Protein AF-A0A518D0E3-F1 (afdb_monomer_lite)

Foldseek 3Di:
DDLVVLLVLLVLCVVVVQFDPVLVVVLVVCVVVVNHDSNVSSVSSVVRGNDPCSPVSVVVVVVVVVVCVVPPDPPVPPVVVVVVVVVVVVVVVVVVVVVVVVVVVVVVVVVVVVVVCVVVVHDPPVVVVVVCVVVVNDPDPPDDD

Radius of gyration: 32.38 Å; chains: 1; bounding box: 76×42×63 Å

pLDDT: mean 78.09, std 16.69, range [37.0, 96.06]

Sequence (145 aa):
MSIGWRRVKAGLLVEQGLVDKAVAKRLQDDVIAGRFDADAAADELLAAVRSDDPERAVQRRCADLERDLIMAPRMRGASGAARKAREAGRRGVAYLVVQGVVVMIFVVLFASSLLAARYAGYDLHQPVDTVLGWLGLEPGAAATE

Secondary structure (DSSP, 8-state):
--HHHHHHHHHHHHHTT-B-HHHHHHHHHHHHTT---HHHHHHHHHHTB--S-HHHHHHHHHHHHHHHHHHS---TTHHHHHHHHHHHHHHHHHHHHHHHHHHHHHHHHHHHHHHHHHHTT--THHHHHHHHHHTT--S-S-S--

Structure (mmCIF, N/CA/C/O backbone):
data_AF-A0A518D0E3-F1
#
_entry.id   AF-A0A518D0E3-F1
#
loop_
_atom_site.group_PDB
_atom_site.id
_atom_site.type_symbol
_atom_site.label_atom_id
_atom_site.label_alt_id
_atom_site.label_comp_id
_atom_site.label_asym_id
_atom_site.label_entity_id
_atom_site.label_seq_id
_atom_site.pdbx_PDB_ins_code
_atom_site.Cartn_x
_atom_site.Cartn_y
_atom_site.Cartn_z
_atom_site.occupancy
_atom_site.B_iso_or_equiv
_atom_site.auth_seq_id
_atom_site.auth_comp_id
_atom_site.auth_asym_id
_atom_site.auth_atom_id
_atom_site.pdbx_PDB_model_num
ATOM 1 N N . MET A 1 1 ? 17.663 -13.589 -3.414 1.00 61.09 1 MET A N 1
ATOM 2 C CA . MET A 1 1 ? 16.856 -12.384 -3.110 1.00 61.09 1 MET A CA 1
ATOM 3 C C . MET A 1 1 ? 15.627 -12.823 -2.321 1.00 61.09 1 MET A C 1
ATOM 5 O O . MET A 1 1 ? 15.023 -13.806 -2.726 1.00 61.09 1 MET A O 1
ATOM 9 N N . SER A 1 2 ? 15.288 -12.205 -1.183 1.00 84.62 2 SER A N 1
ATOM 10 C CA . SER A 1 2 ? 14.112 -12.639 -0.406 1.00 84.62 2 SER A CA 1
ATOM 11 C C . SER A 1 2 ? 12.810 -12.313 -1.151 1.00 84.62 2 SER A C 1
ATOM 13 O O . SER A 1 2 ? 12.737 -11.310 -1.865 1.00 84.62 2 SER A O 1
ATOM 15 N N . ILE A 1 3 ? 11.774 -13.144 -0.978 1.00 85.62 3 ILE A N 1
ATOM 16 C CA . ILE A 1 3 ? 10.451 -12.945 -1.605 1.00 85.62 3 ILE A CA 1
ATOM 17 C C . ILE A 1 3 ? 9.895 -11.556 -1.259 1.00 85.62 3 ILE A C 1
ATOM 19 O O . ILE A 1 3 ? 9.399 -10.843 -2.128 1.00 85.62 3 ILE A O 1
ATOM 23 N N . GLY A 1 4 ? 10.053 -11.135 0.001 1.00 89.00 4 GLY A N 1
ATOM 24 C CA . GLY A 1 4 ? 9.617 -9.818 0.462 1.00 89.00 4 GLY A CA 1
ATOM 25 C C . GLY A 1 4 ? 10.314 -8.670 -0.268 1.00 89.00 4 GLY A C 1
ATOM 26 O O . GLY A 1 4 ? 9.643 -7.757 -0.744 1.00 89.00 4 GLY A O 1
ATOM 27 N N . TRP A 1 5 ? 11.642 -8.732 -0.423 1.00 91.25 5 TRP A N 1
ATOM 28 C CA . TRP A 1 5 ? 12.384 -7.678 -1.119 1.00 91.25 5 TRP A CA 1
ATOM 29 C C . TRP A 1 5 ? 11.990 -7.570 -2.593 1.00 91.25 5 TRP A C 1
ATOM 31 O O . TRP A 1 5 ? 11.836 -6.465 -3.105 1.00 91.25 5 TRP A O 1
ATOM 41 N N . ARG A 1 6 ? 11.753 -8.704 -3.262 1.00 93.31 6 ARG A N 1
ATOM 42 C CA . ARG A 1 6 ? 11.287 -8.736 -4.656 1.00 93.31 6 ARG A CA 1
ATOM 43 C C . ARG A 1 6 ? 9.986 -7.956 -4.843 1.00 93.31 6 ARG A C 1
ATOM 45 O O . ARG A 1 6 ? 9.919 -7.087 -5.709 1.00 93.31 6 ARG A O 1
ATOM 52 N N . ARG A 1 7 ? 8.991 -8.208 -3.989 1.00 92.69 7 ARG A N 1
ATOM 53 C CA . ARG A 1 7 ? 7.691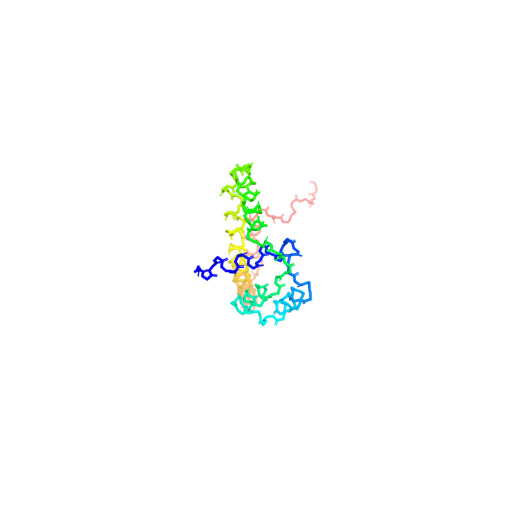 -7.520 -4.039 1.00 92.69 7 ARG A CA 1
ATOM 54 C C . ARG A 1 7 ? 7.815 -6.022 -3.744 1.00 92.69 7 ARG A C 1
ATOM 56 O O . ARG A 1 7 ? 7.211 -5.209 -4.436 1.00 92.69 7 ARG A O 1
ATOM 63 N N . VAL A 1 8 ? 8.628 -5.649 -2.753 1.00 93.31 8 VAL A N 1
ATOM 64 C CA . VAL A 1 8 ? 8.872 -4.236 -2.409 1.00 93.31 8 VAL A CA 1
ATOM 65 C C . VAL A 1 8 ? 9.564 -3.503 -3.557 1.00 93.31 8 VAL A C 1
ATOM 67 O O . VAL A 1 8 ? 9.115 -2.429 -3.948 1.00 93.31 8 VAL A O 1
ATOM 70 N N . LYS A 1 9 ? 10.608 -4.102 -4.143 1.00 94.25 9 LYS A N 1
ATOM 71 C CA . LYS A 1 9 ? 11.315 -3.550 -5.306 1.00 94.25 9 LYS A CA 1
ATOM 72 C C . LYS A 1 9 ? 10.353 -3.307 -6.471 1.00 94.25 9 LYS A C 1
ATOM 74 O O . LYS A 1 9 ? 10.362 -2.219 -7.035 1.00 94.25 9 LYS A O 1
ATOM 79 N N . ALA A 1 10 ? 9.502 -4.283 -6.794 1.00 93.56 10 ALA A N 1
ATOM 80 C CA . ALA A 1 10 ? 8.494 -4.147 -7.845 1.00 93.56 10 ALA A CA 1
ATOM 81 C C . ALA A 1 10 ? 7.551 -2.956 -7.588 1.00 93.56 10 ALA A C 1
ATOM 83 O O . ALA A 1 10 ? 7.345 -2.130 -8.474 1.00 93.56 10 ALA A O 1
ATOM 84 N N . GLY A 1 11 ? 7.046 -2.812 -6.358 1.00 92.75 11 GLY A N 1
ATOM 85 C CA . GLY A 1 11 ? 6.190 -1.685 -5.975 1.00 92.75 11 GLY A CA 1
ATOM 86 C C . GLY A 1 11 ? 6.888 -0.324 -6.075 1.00 92.75 11 GLY A C 1
ATOM 87 O O . GLY A 1 11 ? 6.324 0.610 -6.638 1.00 92.75 11 GLY A O 1
ATOM 88 N N . LEU A 1 12 ? 8.134 -0.221 -5.599 1.00 94.12 12 LEU A N 1
ATOM 89 C CA . LEU A 1 12 ? 8.933 1.010 -5.684 1.00 94.12 12 LEU A CA 1
ATOM 90 C C . LEU A 1 12 ? 9.192 1.439 -7.133 1.00 94.12 12 LEU A C 1
ATOM 92 O O . LEU A 1 12 ? 9.211 2.632 -7.429 1.00 94.12 12 LEU A O 1
ATOM 96 N N . LEU A 1 13 ? 9.394 0.484 -8.042 1.00 93.56 13 LEU A N 1
ATOM 97 C CA . LEU A 1 13 ? 9.594 0.771 -9.464 1.00 93.56 13 LEU A CA 1
ATOM 98 C C . LEU A 1 13 ? 8.307 1.272 -10.132 1.00 93.56 13 LEU A C 1
ATOM 100 O O . LEU A 1 13 ? 8.367 2.165 -10.977 1.00 93.56 13 LEU A O 1
ATOM 104 N N . VAL A 1 14 ? 7.145 0.750 -9.725 1.00 94.19 14 VAL A N 1
ATOM 105 C CA . VAL A 1 14 ? 5.839 1.267 -10.166 1.00 94.19 14 VAL A CA 1
ATOM 106 C C . VAL A 1 14 ? 5.603 2.682 -9.645 1.00 94.19 14 VAL A C 1
ATOM 108 O O . VAL A 1 14 ? 5.211 3.546 -10.425 1.00 94.19 14 VAL A O 1
ATOM 111 N N . GLU A 1 15 ? 5.876 2.941 -8.361 1.00 92.69 15 GLU A N 1
ATOM 112 C CA . GLU A 1 15 ? 5.746 4.272 -7.744 1.00 92.69 15 GLU A CA 1
ATOM 113 C C . GLU A 1 15 ? 6.584 5.320 -8.488 1.00 92.69 15 GLU A C 1
ATOM 115 O O . GLU A 1 15 ? 6.122 6.429 -8.748 1.00 92.69 15 GLU A O 1
ATOM 120 N N . GLN A 1 16 ? 7.798 4.946 -8.894 1.00 92.50 16 GLN A N 1
ATOM 121 C CA . GLN A 1 16 ? 8.711 5.811 -9.643 1.00 92.50 16 GLN A CA 1
ATOM 122 C C . GLN A 1 16 ? 8.365 5.929 -11.138 1.00 92.50 16 GLN A C 1
ATOM 124 O O . GLN A 1 16 ? 9.066 6.619 -11.874 1.00 92.50 16 GLN A O 1
ATOM 129 N N . GLY A 1 17 ? 7.308 5.261 -11.612 1.00 91.94 17 GLY A N 1
ATOM 130 C CA . GLY A 1 17 ? 6.898 5.290 -13.017 1.00 91.94 17 GLY A CA 1
ATOM 131 C C . GLY A 1 17 ? 7.885 4.610 -13.972 1.00 91.94 17 GLY A C 1
ATOM 132 O O . GLY A 1 17 ? 7.882 4.915 -15.163 1.00 91.94 17 GLY A O 1
ATOM 133 N N . LEU A 1 18 ? 8.726 3.704 -13.460 1.00 93.69 18 LEU A N 1
ATOM 134 C CA . LEU A 1 18 ? 9.773 3.001 -14.216 1.00 93.69 18 LEU A CA 1
ATOM 135 C C . LEU A 1 18 ? 9.301 1.671 -14.817 1.00 93.69 18 LEU A C 1
ATOM 137 O O . LEU A 1 18 ? 10.074 0.976 -15.476 1.00 93.69 18 LEU A O 1
ATOM 141 N N . VAL A 1 19 ? 8.039 1.316 -14.588 1.00 93.31 19 VAL A N 1
ATOM 142 C CA . VAL A 1 19 ? 7.378 0.133 -15.145 1.00 93.31 19 VAL A CA 1
ATOM 143 C C . VAL A 1 19 ? 6.354 0.569 -16.186 1.00 93.31 19 VAL A C 1
ATOM 145 O O . VAL A 1 19 ? 5.796 1.667 -16.106 1.00 93.31 19 VAL A O 1
ATOM 148 N N . ASP A 1 20 ? 6.090 -0.289 -17.170 1.00 93.25 20 ASP A N 1
ATOM 149 C CA . ASP A 1 20 ? 5.015 -0.068 -18.132 1.00 93.25 20 ASP A CA 1
ATOM 150 C C . ASP A 1 20 ? 3.672 0.238 -17.437 1.00 93.25 20 ASP A C 1
ATOM 152 O O . ASP A 1 20 ? 3.137 -0.554 -16.653 1.00 93.25 20 ASP A O 1
ATOM 156 N N . LYS A 1 21 ? 3.098 1.400 -17.770 1.00 91.62 21 LYS A N 1
ATOM 157 C CA . LYS A 1 21 ? 1.823 1.875 -17.225 1.00 91.62 21 LYS A CA 1
ATOM 158 C C . LYS A 1 21 ? 0.662 0.939 -17.557 1.00 91.62 21 LYS A C 1
ATOM 160 O O . LYS A 1 21 ? -0.270 0.852 -16.762 1.00 91.62 21 LYS A O 1
ATOM 165 N N . ALA A 1 22 ? 0.700 0.247 -18.697 1.00 94.06 22 ALA A N 1
ATOM 166 C CA . ALA A 1 22 ? -0.350 -0.696 -19.076 1.00 94.06 22 ALA A CA 1
ATOM 167 C C . ALA A 1 22 ? -0.370 -1.919 -18.146 1.00 94.06 22 ALA A C 1
ATOM 169 O O . ALA A 1 22 ? -1.435 -2.322 -17.679 1.00 94.06 22 ALA A O 1
ATOM 170 N N . VAL A 1 23 ? 0.812 -2.452 -17.818 1.00 93.94 23 VAL A N 1
ATOM 171 C CA . VAL A 1 23 ? 0.980 -3.577 -16.884 1.00 93.94 23 VAL A CA 1
ATOM 172 C C . VAL A 1 23 ? 0.544 -3.167 -15.480 1.00 93.94 23 VAL A C 1
ATOM 174 O O . VAL A 1 23 ? -0.271 -3.851 -14.862 1.00 93.94 23 VAL A O 1
ATOM 177 N N . ALA A 1 24 ? 1.008 -2.008 -15.003 1.00 93.88 24 ALA A N 1
ATOM 178 C CA . ALA A 1 24 ? 0.624 -1.490 -13.693 1.00 93.88 24 ALA A CA 1
ATOM 179 C C . ALA A 1 24 ? -0.895 -1.275 -13.574 1.00 93.88 24 ALA A C 1
ATOM 181 O O . ALA A 1 24 ? -1.484 -1.633 -12.557 1.00 93.88 24 ALA A O 1
ATOM 182 N N . LYS A 1 25 ? -1.543 -0.737 -14.616 1.00 94.50 25 LYS A N 1
ATOM 183 C CA . LYS A 1 25 ? -2.994 -0.513 -14.629 1.00 94.50 25 LYS A CA 1
ATOM 184 C C . LYS A 1 25 ? -3.781 -1.823 -14.600 1.00 94.50 25 LYS A C 1
ATOM 186 O O . LYS A 1 25 ? -4.677 -1.963 -13.778 1.00 94.50 25 LYS A O 1
ATOM 191 N N . ARG A 1 26 ? -3.412 -2.805 -15.427 1.00 96.06 26 ARG A N 1
ATOM 192 C CA . ARG A 1 26 ? -4.078 -4.117 -15.428 1.00 96.06 26 ARG A CA 1
ATOM 193 C C . ARG A 1 26 ? -3.972 -4.804 -14.063 1.00 96.06 26 ARG A C 1
ATOM 195 O O . ARG A 1 26 ? -4.961 -5.321 -13.561 1.00 96.06 26 ARG A O 1
ATOM 202 N N . LEU A 1 27 ? -2.798 -4.757 -13.431 1.00 95.25 27 LEU A N 1
ATOM 203 C CA . LEU A 1 27 ? -2.612 -5.335 -12.097 1.00 95.25 27 LEU A CA 1
ATOM 204 C C . LEU A 1 27 ? -3.423 -4.600 -11.019 1.00 95.25 27 LEU A C 1
ATOM 206 O O . LEU A 1 27 ? -3.908 -5.237 -10.088 1.00 95.25 27 LEU A O 1
ATOM 210 N N . GLN A 1 28 ? -3.622 -3.283 -11.145 1.00 93.62 28 GLN A N 1
ATOM 211 C CA . GLN A 1 28 ? -4.551 -2.540 -10.282 1.00 93.62 28 GLN A CA 1
ATOM 212 C C . GLN A 1 28 ? -6.000 -3.006 -10.482 1.00 93.62 28 GLN A C 1
ATOM 214 O O . GLN A 1 28 ? -6.718 -3.192 -9.499 1.00 93.62 28 GLN A O 1
ATOM 219 N N . ASP A 1 29 ? -6.413 -3.259 -11.724 1.00 95.88 29 ASP A N 1
ATOM 220 C CA . ASP A 1 29 ? -7.743 -3.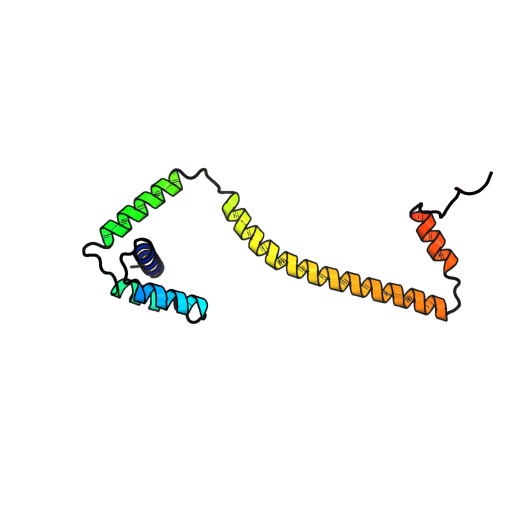797 -12.024 1.00 95.88 29 ASP A CA 1
ATOM 221 C C . ASP A 1 29 ? -7.927 -5.209 -11.429 1.00 95.88 29 ASP A C 1
ATOM 223 O O . ASP A 1 29 ? -8.985 -5.517 -10.876 1.00 95.88 29 ASP A O 1
ATOM 227 N N . ASP A 1 30 ? -6.887 -6.052 -11.442 1.00 94.38 30 ASP A N 1
ATOM 228 C CA . ASP A 1 30 ? -6.915 -7.381 -10.812 1.00 94.38 30 ASP A CA 1
ATOM 229 C C . ASP A 1 30 ? -6.990 -7.323 -9.276 1.00 94.38 30 ASP A C 1
ATOM 231 O O . ASP A 1 30 ? -7.636 -8.181 -8.661 1.00 94.38 30 ASP A O 1
ATOM 235 N N . VAL A 1 31 ? -6.402 -6.296 -8.645 1.00 95.00 31 VAL A N 1
ATOM 236 C CA . VAL A 1 31 ? -6.592 -6.010 -7.208 1.00 95.00 31 VAL A CA 1
ATOM 237 C C . VAL A 1 31 ? -8.050 -5.683 -6.919 1.00 95.00 31 VAL A C 1
ATOM 239 O O . VAL A 1 31 ? -8.630 -6.251 -5.993 1.00 95.00 31 VAL A O 1
ATOM 242 N N . ILE A 1 32 ? -8.659 -4.805 -7.718 1.00 94.38 32 ILE A N 1
ATOM 243 C CA . ILE A 1 32 ? -10.065 -4.412 -7.554 1.00 94.38 32 ILE A CA 1
ATOM 244 C C . ILE A 1 32 ? -10.991 -5.618 -7.762 1.00 94.38 32 ILE A C 1
ATOM 246 O O . ILE A 1 32 ? -11.954 -5.794 -7.019 1.00 94.38 32 ILE A O 1
ATOM 250 N N . ALA A 1 33 ? -10.678 -6.481 -8.729 1.00 94.25 33 ALA A N 1
ATOM 251 C CA . ALA A 1 33 ? -11.457 -7.674 -9.043 1.00 94.25 33 ALA A CA 1
ATOM 252 C C . ALA A 1 33 ? -11.224 -8.862 -8.087 1.00 94.25 33 ALA A C 1
ATOM 254 O O . ALA A 1 33 ? -11.831 -9.917 -8.274 1.00 94.25 33 ALA A O 1
ATOM 255 N N . GLY A 1 34 ? -10.341 -8.729 -7.089 1.00 94.00 34 GLY A N 1
ATOM 256 C CA . GLY A 1 34 ? -10.051 -9.784 -6.114 1.00 94.00 34 GLY A CA 1
ATOM 257 C C . GLY A 1 34 ? -9.277 -10.983 -6.675 1.00 94.00 34 GLY A C 1
ATOM 258 O O . GLY A 1 34 ? -9.270 -12.040 -6.048 1.00 94.00 34 GLY A O 1
ATOM 259 N N . ARG A 1 35 ? -8.625 -10.839 -7.836 1.00 94.00 35 ARG A N 1
ATOM 260 C CA . ARG A 1 35 ? -7.820 -11.893 -8.490 1.00 94.00 35 ARG A CA 1
ATOM 261 C C . ARG A 1 35 ? -6.310 -11.690 -8.336 1.00 94.00 35 ARG A C 1
ATOM 263 O O . ARG A 1 35 ? -5.525 -12.343 -9.014 1.00 94.00 35 ARG A O 1
ATOM 270 N N . PHE A 1 36 ? -5.898 -10.764 -7.479 1.00 94.12 36 PHE A N 1
ATOM 271 C CA . PHE A 1 36 ? -4.501 -10.375 -7.345 1.00 94.12 36 PHE A CA 1
ATOM 272 C C . PHE A 1 36 ? -3.638 -11.457 -6.686 1.00 94.12 36 PHE A C 1
ATOM 274 O O . PHE A 1 36 ? -3.859 -11.825 -5.531 1.00 94.12 36 PHE A O 1
ATOM 281 N N . ASP A 1 37 ? -2.599 -11.883 -7.403 1.00 94.19 37 ASP A N 1
ATOM 282 C CA . ASP A 1 37 ? -1.499 -12.687 -6.877 1.00 94.19 37 ASP A CA 1
ATOM 283 C C . ASP A 1 37 ? -0.244 -11.816 -6.735 1.00 94.19 37 ASP A C 1
ATOM 285 O O . ASP A 1 37 ? 0.303 -11.305 -7.713 1.00 94.19 37 ASP A O 1
ATOM 289 N N . ALA A 1 38 ? 0.227 -11.666 -5.498 1.00 92.12 38 ALA A N 1
ATOM 290 C CA . ALA A 1 38 ? 1.368 -10.825 -5.172 1.00 92.12 38 ALA A CA 1
ATOM 291 C C . ALA A 1 38 ? 2.699 -11.329 -5.753 1.00 92.12 38 ALA A C 1
ATOM 293 O O . ALA A 1 38 ? 3.583 -10.512 -6.014 1.00 92.12 38 ALA A O 1
ATOM 294 N N . ASP A 1 39 ? 2.881 -12.643 -5.910 1.00 94.00 39 ASP A N 1
ATOM 295 C CA . ASP A 1 39 ? 4.131 -13.193 -6.436 1.00 94.00 39 ASP A CA 1
ATOM 296 C C . ASP A 1 39 ? 4.196 -13.076 -7.949 1.00 94.00 39 ASP A C 1
ATOM 298 O O . ASP A 1 39 ? 5.196 -12.562 -8.457 1.00 94.00 39 ASP A O 1
ATOM 302 N N . ALA A 1 40 ? 3.118 -13.469 -8.631 1.00 93.75 40 ALA A N 1
ATOM 303 C CA . ALA A 1 40 ? 3.002 -13.347 -10.079 1.00 93.75 40 ALA A CA 1
ATOM 304 C C . ALA A 1 40 ? 3.053 -11.877 -10.523 1.00 93.75 40 ALA A C 1
ATOM 306 O O . ALA A 1 40 ? 3.791 -11.534 -11.446 1.00 93.75 40 ALA A O 1
ATOM 307 N N . ALA A 1 41 ? 2.353 -10.984 -9.814 1.00 94.00 41 ALA A N 1
ATOM 308 C CA . ALA A 1 41 ? 2.393 -9.553 -10.099 1.00 94.00 41 ALA A CA 1
ATOM 3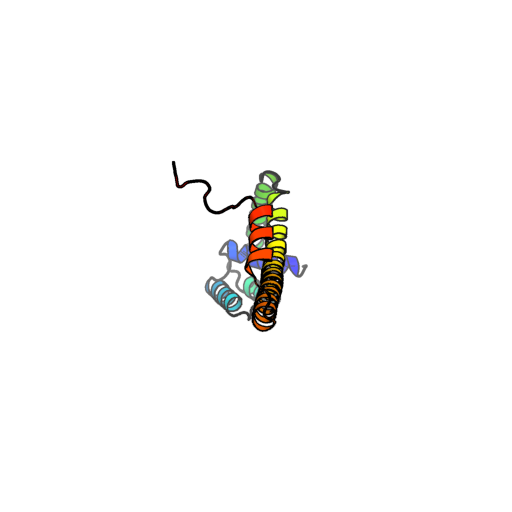09 C C . ALA A 1 41 ? 3.801 -8.968 -9.932 1.00 94.00 41 ALA A C 1
ATOM 311 O O . ALA A 1 41 ? 4.222 -8.138 -10.732 1.00 94.00 41 ALA A O 1
ATOM 312 N N . ALA A 1 42 ? 4.551 -9.386 -8.907 1.00 94.50 42 ALA A N 1
ATOM 313 C CA . ALA A 1 42 ? 5.911 -8.896 -8.706 1.00 94.50 42 ALA A CA 1
ATOM 314 C C . ALA A 1 42 ? 6.863 -9.347 -9.823 1.00 94.50 42 ALA A C 1
ATOM 316 O O . ALA A 1 42 ? 7.680 -8.542 -10.265 1.00 94.50 42 ALA A O 1
ATOM 317 N N . ASP A 1 43 ? 6.750 -10.591 -10.298 1.00 94.50 43 ASP A N 1
ATOM 318 C CA . ASP A 1 43 ? 7.548 -11.071 -11.434 1.00 94.50 43 ASP A CA 1
ATOM 319 C C . ASP A 1 43 ? 7.195 -10.325 -12.718 1.00 94.50 43 ASP A C 1
ATOM 321 O O . ASP A 1 43 ? 8.082 -9.879 -13.446 1.00 94.50 43 ASP A O 1
ATOM 325 N N . GLU A 1 44 ? 5.904 -10.107 -12.954 1.00 95.19 44 GLU A N 1
ATOM 326 C CA . GLU A 1 44 ? 5.440 -9.395 -14.134 1.00 95.19 44 GLU A CA 1
ATOM 327 C C . GLU A 1 44 ? 5.882 -7.923 -14.143 1.00 95.19 44 GLU A C 1
ATOM 329 O O . GLU A 1 44 ? 6.367 -7.415 -15.155 1.00 95.19 44 GLU A O 1
ATOM 334 N N . LEU A 1 45 ? 5.788 -7.239 -13.001 1.00 94.50 45 LEU A N 1
ATOM 335 C CA . LEU A 1 45 ? 6.245 -5.856 -12.861 1.00 94.50 45 LEU A CA 1
ATOM 336 C C . LEU A 1 45 ? 7.757 -5.721 -13.053 1.00 94.50 45 LEU A C 1
ATOM 338 O O . LEU A 1 45 ? 8.208 -4.750 -13.657 1.00 94.50 45 LEU A O 1
ATOM 342 N N . LEU A 1 46 ? 8.539 -6.681 -12.553 1.00 93.06 46 LEU A N 1
ATOM 343 C CA . LEU A 1 46 ? 9.992 -6.687 -12.725 1.00 93.06 46 LEU A CA 1
ATOM 344 C C . LEU A 1 46 ? 10.402 -6.987 -14.170 1.00 93.06 46 LEU A C 1
ATOM 346 O O . LEU A 1 46 ? 11.395 -6.431 -14.635 1.00 93.06 46 LEU A O 1
ATOM 350 N N . ALA A 1 47 ? 9.635 -7.809 -14.890 1.00 93.75 47 ALA A N 1
ATOM 351 C CA . ALA A 1 47 ? 9.844 -8.050 -16.315 1.00 93.75 47 ALA A CA 1
ATOM 352 C C . ALA A 1 47 ? 9.479 -6.830 -17.182 1.00 93.75 47 ALA A C 1
ATOM 354 O O . ALA A 1 47 ? 10.051 -6.640 -18.252 1.00 93.75 47 ALA A O 1
ATOM 355 N N . ALA A 1 48 ? 8.556 -5.983 -16.718 1.00 93.06 48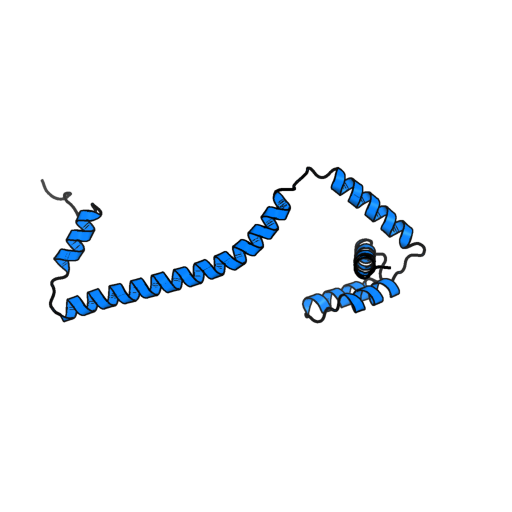 ALA A N 1
ATOM 356 C CA . ALA A 1 48 ? 8.063 -4.808 -17.442 1.00 93.06 48 ALA A CA 1
ATOM 357 C C . ALA A 1 48 ? 8.831 -3.501 -17.135 1.00 93.06 48 ALA A C 1
ATOM 359 O O . ALA A 1 48 ? 8.340 -2.404 -17.429 1.00 93.06 48 ALA A O 1
ATOM 360 N N . VAL A 1 49 ? 10.014 -3.593 -16.522 1.00 94.12 49 VAL A N 1
ATOM 361 C CA . VAL A 1 49 ? 10.869 -2.441 -16.201 1.00 94.12 49 VAL A CA 1
ATOM 362 C C . VAL A 1 49 ? 11.440 -1.826 -17.479 1.00 94.12 49 VAL A C 1
ATOM 364 O O . VAL A 1 49 ? 11.973 -2.525 -18.333 1.00 94.12 49 VAL A O 1
ATOM 367 N N . ARG A 1 50 ? 11.357 -0.497 -17.593 1.00 90.00 50 ARG A N 1
ATOM 368 C CA . ARG A 1 50 ? 11.811 0.280 -18.763 1.00 90.00 50 ARG A CA 1
ATOM 369 C C . ARG A 1 50 ? 13.062 1.130 -18.502 1.00 90.00 50 ARG A C 1
ATOM 371 O O . ARG A 1 50 ? 13.391 1.985 -19.315 1.00 90.00 50 ARG A O 1
ATOM 378 N N . SER A 1 51 ? 13.712 0.955 -17.354 1.00 85.62 51 SER A N 1
ATOM 379 C CA . SER A 1 51 ? 14.894 1.727 -16.952 1.00 85.62 51 SER A CA 1
ATOM 380 C C . SER A 1 51 ? 16.180 0.964 -17.253 1.00 85.62 51 SER A C 1
ATOM 382 O O . SER A 1 51 ? 16.256 -0.224 -16.943 1.00 85.62 51 SER A O 1
ATOM 384 N N . ASP A 1 52 ? 17.197 1.666 -17.754 1.00 84.38 52 ASP A N 1
ATOM 385 C CA . ASP A 1 52 ? 18.545 1.120 -17.965 1.00 84.38 52 ASP A CA 1
ATOM 386 C C . ASP A 1 52 ? 19.283 0.862 -16.637 1.00 84.38 52 ASP A C 1
ATOM 388 O O . ASP A 1 52 ? 20.127 -0.026 -16.551 1.00 84.38 52 ASP A O 1
ATOM 392 N N . ASP A 1 53 ? 18.942 1.611 -15.580 1.00 90.44 53 ASP A N 1
ATOM 393 C CA . ASP A 1 53 ? 19.509 1.455 -14.233 1.00 90.44 53 ASP A CA 1
ATOM 394 C C . ASP A 1 53 ? 18.401 1.509 -13.160 1.00 90.44 53 ASP A C 1
ATOM 396 O O . ASP A 1 53 ? 18.190 2.525 -12.483 1.00 90.44 53 ASP A O 1
ATOM 400 N N . PRO A 1 54 ? 17.618 0.426 -13.010 1.00 88.00 54 PRO A N 1
ATOM 401 C CA . PRO A 1 54 ? 16.547 0.363 -12.020 1.00 88.00 54 PRO A CA 1
ATOM 402 C C . PRO A 1 54 ? 17.074 0.275 -10.582 1.00 88.00 54 PRO A C 1
ATOM 404 O O . PRO A 1 54 ? 16.355 0.609 -9.640 1.00 88.00 54 PRO A O 1
ATOM 407 N N . GLU A 1 55 ? 18.314 -0.174 -10.379 1.00 89.44 55 GLU A N 1
ATOM 408 C CA . GLU A 1 55 ? 18.874 -0.376 -9.041 1.00 89.44 55 GLU A CA 1
ATOM 409 C C . GLU A 1 55 ? 19.250 0.944 -8.386 1.00 89.44 55 GLU A C 1
ATOM 411 O O . GLU A 1 55 ? 1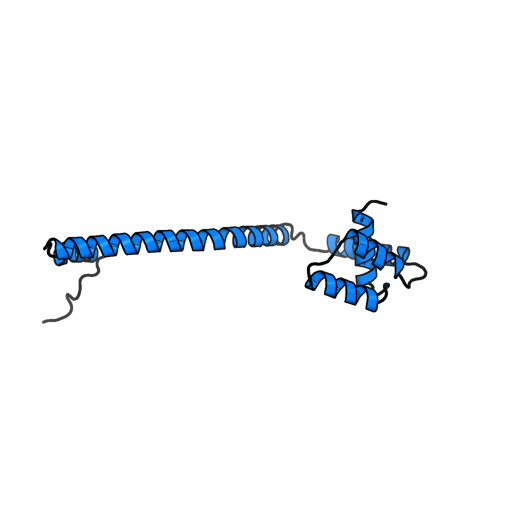8.888 1.178 -7.231 1.00 89.44 55 GLU A O 1
ATOM 416 N N . ARG A 1 56 ? 19.880 1.852 -9.134 1.00 90.44 56 ARG A N 1
ATOM 417 C CA . ARG A 1 56 ? 20.206 3.188 -8.633 1.00 90.44 56 ARG A CA 1
ATOM 418 C C . ARG A 1 56 ? 18.960 4.007 -8.311 1.00 90.44 56 ARG A C 1
ATOM 420 O O . ARG A 1 56 ? 18.962 4.770 -7.344 1.00 90.44 56 ARG A O 1
ATOM 427 N N . ALA A 1 57 ? 17.893 3.843 -9.090 1.00 89.81 57 ALA A N 1
ATOM 428 C CA . ALA A 1 57 ? 16.615 4.504 -8.839 1.00 89.81 57 ALA A CA 1
ATOM 429 C C . ALA A 1 57 ? 15.973 4.018 -7.525 1.00 89.81 57 ALA A C 1
ATOM 431 O O . ALA A 1 57 ? 15.606 4.823 -6.666 1.00 89.81 57 ALA A O 1
ATOM 432 N N . VAL A 1 58 ? 15.943 2.698 -7.305 1.00 92.25 58 VAL A N 1
ATOM 433 C CA . VAL A 1 58 ? 15.475 2.102 -6.042 1.00 92.25 58 VAL A CA 1
ATOM 434 C C . VAL A 1 58 ? 16.329 2.559 -4.859 1.00 92.25 58 VAL A C 1
ATOM 436 O O . VAL A 1 58 ? 15.770 2.967 -3.846 1.00 92.25 58 VAL A O 1
ATOM 439 N N . GLN A 1 59 ? 17.660 2.568 -4.986 1.00 93.62 59 GLN A N 1
ATOM 440 C CA . GLN A 1 59 ? 18.562 3.026 -3.922 1.00 93.62 59 GLN A CA 1
ATOM 441 C C . GLN A 1 59 ? 18.311 4.484 -3.527 1.00 93.62 59 GLN A C 1
ATOM 443 O O . GLN A 1 59 ? 18.227 4.785 -2.339 1.00 93.62 59 GLN A O 1
ATOM 448 N N . ARG A 1 60 ? 18.146 5.383 -4.507 1.00 92.62 60 ARG A N 1
ATOM 449 C CA . ARG A 1 60 ? 17.810 6.792 -4.244 1.00 92.62 60 ARG A CA 1
ATOM 450 C C . ARG A 1 60 ? 16.502 6.913 -3.476 1.00 92.62 60 ARG A C 1
ATOM 452 O O . ARG A 1 60 ? 16.463 7.585 -2.452 1.00 92.62 60 ARG A O 1
ATOM 459 N N . ARG A 1 61 ? 15.461 6.200 -3.916 1.00 93.25 61 ARG A N 1
ATOM 460 C CA . ARG A 1 61 ? 14.164 6.236 -3.235 1.00 93.25 61 ARG A CA 1
ATOM 461 C C . ARG A 1 61 ? 14.236 5.665 -1.820 1.00 93.25 61 ARG A C 1
ATOM 463 O O . ARG A 1 61 ? 13.604 6.209 -0.922 1.00 93.25 61 ARG A O 1
ATOM 470 N N . CYS A 1 62 ? 15.015 4.607 -1.600 1.00 92.25 62 CYS A N 1
ATOM 471 C CA . CYS A 1 62 ? 15.266 4.080 -0.260 1.00 92.25 62 CYS A CA 1
ATOM 472 C C . CYS A 1 62 ? 15.979 5.105 0.632 1.00 92.25 62 CYS A C 1
ATOM 474 O O . CYS A 1 62 ? 15.545 5.297 1.762 1.00 92.25 62 CYS A O 1
ATOM 476 N N . ALA A 1 63 ? 16.997 5.806 0.126 1.00 92.88 63 ALA A N 1
ATOM 477 C CA . ALA A 1 63 ? 17.695 6.850 0.879 1.00 92.88 63 ALA A CA 1
ATOM 478 C C . ALA A 1 63 ? 16.769 8.025 1.245 1.00 92.88 63 ALA A C 1
ATOM 480 O O . ALA A 1 63 ? 16.821 8.530 2.368 1.00 92.88 63 ALA A O 1
ATOM 481 N N . ASP A 1 64 ? 15.882 8.426 0.330 1.00 92.19 64 ASP A N 1
ATOM 482 C CA . ASP A 1 64 ? 14.863 9.444 0.607 1.00 92.19 64 ASP A CA 1
ATOM 483 C C . ASP A 1 64 ? 13.889 8.970 1.693 1.00 92.19 64 ASP A C 1
ATOM 485 O O . ASP A 1 64 ? 13.626 9.699 2.645 1.00 92.19 64 ASP A O 1
ATOM 489 N N . LEU A 1 65 ? 13.412 7.722 1.613 1.00 90.25 65 LEU A N 1
ATOM 490 C CA . LEU A 1 65 ? 12.541 7.135 2.635 1.00 90.25 65 LEU A CA 1
ATOM 491 C C . LEU A 1 65 ? 13.236 7.023 3.997 1.00 90.25 65 LEU A C 1
ATOM 493 O O . LEU A 1 65 ? 12.609 7.273 5.022 1.00 90.25 65 LEU A O 1
ATOM 497 N N . GLU A 1 66 ? 14.518 6.663 4.037 1.00 91.56 66 GLU A N 1
ATOM 498 C CA . GLU A 1 66 ? 15.308 6.635 5.272 1.00 91.56 66 GLU A CA 1
ATOM 499 C C . GLU A 1 66 ? 15.424 8.030 5.886 1.00 91.56 66 GLU A C 1
ATOM 501 O O . GLU A 1 66 ? 15.173 8.201 7.082 1.00 91.56 66 GLU A O 1
ATOM 506 N N . ARG A 1 67 ? 15.737 9.041 5.066 1.00 91.50 67 ARG A N 1
ATOM 507 C CA . ARG A 1 67 ? 15.764 10.442 5.493 1.00 91.50 67 ARG A CA 1
ATOM 508 C C . ARG A 1 67 ? 14.406 10.874 6.036 1.00 91.50 67 ARG A C 1
ATOM 510 O O . ARG A 1 67 ? 14.360 11.459 7.117 1.00 91.50 67 ARG A O 1
ATOM 517 N N . ASP A 1 68 ? 13.323 10.569 5.330 1.00 89.19 68 ASP A N 1
ATOM 518 C CA . ASP A 1 68 ? 11.960 10.919 5.731 1.00 89.19 68 ASP A CA 1
ATOM 519 C C . ASP A 1 68 ? 11.572 10.230 7.042 1.00 89.19 68 ASP A C 1
ATOM 521 O O . ASP A 1 68 ? 10.995 10.859 7.925 1.00 89.19 68 ASP A O 1
ATOM 525 N N . LEU A 1 69 ? 11.936 8.960 7.222 1.00 85.00 69 LEU A N 1
ATOM 526 C CA . LEU A 1 69 ? 11.666 8.206 8.447 1.00 85.00 69 LEU A CA 1
ATOM 527 C C . LEU A 1 69 ? 12.490 8.697 9.644 1.00 85.00 69 LEU A C 1
ATOM 529 O O . LEU A 1 69 ? 12.001 8.646 10.774 1.00 85.00 69 LEU A O 1
ATOM 533 N N . ILE A 1 70 ? 13.718 9.171 9.417 1.00 89.12 70 ILE A N 1
ATOM 534 C CA . ILE A 1 70 ? 14.560 9.787 10.453 1.00 89.12 70 ILE A CA 1
ATOM 535 C C . ILE A 1 70 ? 14.033 11.179 10.826 1.00 89.12 70 ILE A C 1
ATOM 537 O O . ILE A 1 70 ? 14.022 11.530 12.007 1.00 89.12 70 ILE A O 1
ATOM 541 N N . MET A 1 71 ? 13.601 11.962 9.834 1.00 85.25 71 MET A N 1
ATOM 542 C CA . MET A 1 71 ? 13.069 13.317 10.018 1.00 85.25 71 MET A CA 1
ATOM 543 C C . MET A 1 71 ? 11.625 13.329 10.523 1.00 85.25 71 MET A C 1
ATOM 545 O O . MET A 1 71 ? 11.183 14.326 11.097 1.00 85.25 71 MET A O 1
ATOM 549 N N . ALA A 1 72 ? 10.880 12.237 10.342 1.00 80.19 72 ALA A N 1
ATOM 550 C CA . ALA A 1 72 ? 9.536 12.116 10.869 1.00 80.19 72 ALA A CA 1
ATOM 551 C C . ALA A 1 72 ? 9.577 12.232 12.406 1.00 80.19 72 ALA A C 1
ATOM 553 O O . ALA A 1 72 ? 10.287 11.461 13.066 1.00 80.19 72 ALA A O 1
ATOM 554 N N . PRO A 1 73 ? 8.797 13.148 13.022 1.00 69.12 73 PRO A N 1
ATOM 555 C CA . PRO A 1 73 ? 8.645 13.153 14.470 1.00 69.12 73 PRO A CA 1
ATOM 556 C C . PRO A 1 73 ? 8.173 11.760 14.874 1.00 69.12 73 PRO A C 1
ATOM 558 O O . PRO A 1 73 ? 7.288 11.211 14.219 1.00 69.12 73 PRO A O 1
ATOM 561 N N . ARG A 1 74 ? 8.792 11.164 15.905 1.00 60.62 74 ARG A N 1
ATOM 562 C CA . ARG A 1 74 ? 8.515 9.794 16.373 1.00 60.62 74 ARG A CA 1
ATOM 563 C C . ARG A 1 74 ? 7.036 9.635 16.748 1.00 60.62 74 ARG A C 1
ATOM 565 O O . ARG A 1 74 ? 6.675 9.592 17.918 1.00 60.62 74 ARG A O 1
ATOM 572 N N . MET A 1 75 ? 6.175 9.443 15.756 1.00 53.78 75 MET A N 1
ATOM 573 C CA . MET A 1 75 ? 4.758 9.134 15.884 1.00 53.78 75 MET A CA 1
ATOM 574 C C . MET A 1 75 ? 4.585 7.646 16.200 1.00 53.78 75 MET A C 1
ATOM 576 O O . MET A 1 75 ? 3.746 6.959 15.623 1.00 53.78 75 MET A O 1
ATOM 580 N N . ARG A 1 76 ? 5.372 7.127 17.151 1.00 52.56 76 ARG A N 1
ATOM 581 C CA . ARG A 1 76 ? 5.208 5.764 17.678 1.00 52.56 76 ARG A CA 1
ATOM 582 C C . ARG A 1 76 ? 3.830 5.558 18.328 1.00 52.56 76 ARG A C 1
ATOM 584 O O . ARG A 1 76 ? 3.431 4.417 18.519 1.00 52.56 76 ARG A O 1
ATOM 591 N N . GLY A 1 77 ? 3.084 6.634 18.606 1.00 53.53 77 GLY A N 1
ATOM 592 C CA . GLY A 1 77 ? 1.695 6.582 19.071 1.00 53.53 77 GLY A CA 1
ATOM 593 C C . GLY A 1 77 ? 0.634 6.500 17.963 1.00 53.53 77 GLY A C 1
ATOM 594 O O . GLY A 1 77 ? -0.319 5.743 18.103 1.00 53.53 77 GLY A O 1
ATOM 595 N N . ALA A 1 78 ? 0.777 7.227 16.848 1.00 50.94 78 ALA A N 1
ATOM 596 C CA . ALA A 1 78 ? -0.337 7.441 15.913 1.00 50.94 78 ALA A CA 1
ATOM 597 C C . ALA A 1 78 ? -0.612 6.245 14.983 1.00 50.94 78 ALA A C 1
ATOM 599 O O . ALA A 1 78 ? -1.764 5.881 14.755 1.00 50.94 78 ALA A O 1
ATOM 600 N N . SER A 1 79 ? 0.428 5.576 14.481 1.00 54.00 79 SER A N 1
ATOM 601 C CA . SER A 1 79 ? 0.271 4.428 13.573 1.00 54.00 79 SER A CA 1
ATOM 602 C C . SER A 1 79 ? -0.145 3.145 14.307 1.00 54.00 79 SER A C 1
ATOM 604 O O . SER A 1 79 ? -0.969 2.380 13.802 1.00 54.00 79 SER A O 1
ATOM 606 N N . GLY A 1 80 ? 0.342 2.941 15.537 1.00 52.53 80 GLY A N 1
ATOM 607 C CA . GLY A 1 80 ? -0.120 1.872 16.431 1.00 52.53 80 GLY A CA 1
ATOM 608 C C . GLY A 1 80 ? -1.560 2.084 16.911 1.00 52.53 80 GLY A C 1
ATOM 609 O O . GLY A 1 80 ? -2.342 1.132 16.937 1.00 52.53 80 GLY A O 1
ATOM 610 N N . ALA A 1 81 ? -1.935 3.334 17.210 1.00 50.31 81 ALA A N 1
ATOM 611 C CA . ALA A 1 81 ? -3.304 3.706 17.558 1.00 50.31 81 ALA A CA 1
ATOM 612 C C . ALA A 1 81 ? -4.267 3.550 16.375 1.00 50.31 81 ALA A C 1
ATOM 614 O O . ALA A 1 81 ? -5.356 3.034 16.573 1.00 50.31 81 ALA A O 1
ATOM 615 N N . ALA A 1 82 ? -3.873 3.894 15.144 1.00 53.41 82 ALA A N 1
ATOM 616 C CA . ALA A 1 82 ? -4.720 3.709 13.963 1.00 53.41 82 ALA A CA 1
ATOM 617 C C . ALA A 1 82 ? -4.987 2.224 13.650 1.00 53.41 82 ALA A C 1
ATOM 619 O O . ALA A 1 82 ? -6.107 1.848 13.291 1.00 53.41 82 ALA A O 1
ATOM 620 N N . ARG A 1 83 ? -3.982 1.353 13.827 1.00 57.28 83 ARG A N 1
ATOM 621 C CA . ARG A 1 83 ? -4.142 -0.101 13.651 1.00 57.28 83 ARG A CA 1
ATOM 622 C C . ARG A 1 83 ? -5.017 -0.705 14.756 1.00 57.28 83 ARG A C 1
ATOM 624 O O . ARG A 1 83 ? -5.963 -1.423 14.439 1.00 57.28 83 ARG A O 1
ATOM 631 N N . LYS A 1 84 ? -4.784 -0.323 16.020 1.00 55.41 84 LYS A N 1
ATOM 632 C CA . LYS A 1 84 ? -5.652 -0.693 17.153 1.00 55.41 84 LYS A CA 1
ATOM 633 C C . LYS A 1 84 ? -7.067 -0.135 17.017 1.00 55.41 84 LYS A C 1
ATOM 635 O O . LYS A 1 84 ? -8.003 -0.837 17.365 1.00 55.41 84 LYS A O 1
ATOM 640 N N . ALA A 1 85 ? -7.251 1.070 16.481 1.00 52.94 85 ALA A N 1
ATOM 641 C CA . ALA A 1 85 ? -8.564 1.672 16.259 1.00 52.94 85 ALA A CA 1
ATOM 642 C C . ALA A 1 85 ? -9.346 0.940 15.163 1.00 52.94 85 ALA A C 1
ATOM 644 O O . ALA A 1 85 ? -10.547 0.741 15.305 1.00 52.94 85 ALA A O 1
ATOM 645 N N . ARG A 1 86 ? -8.682 0.466 14.099 1.00 57.44 86 ARG A N 1
ATOM 646 C CA . ARG A 1 86 ? -9.325 -0.379 13.078 1.00 57.44 86 ARG A CA 1
ATOM 647 C C . ARG A 1 86 ? -9.720 -1.755 13.621 1.00 57.44 86 ARG A C 1
ATOM 649 O O . ARG A 1 86 ? -10.825 -2.217 13.345 1.00 57.44 86 ARG A O 1
ATOM 656 N N . GLU A 1 87 ? -8.866 -2.394 14.420 1.00 57.62 87 GLU A N 1
ATOM 657 C CA . GLU A 1 87 ? -9.208 -3.668 15.074 1.00 57.62 87 GLU A CA 1
ATOM 658 C C . GLU A 1 87 ? -10.296 -3.504 16.146 1.00 57.62 87 GLU A C 1
ATOM 660 O O . GLU A 1 87 ? -11.219 -4.318 16.223 1.00 57.62 87 GLU A O 1
ATOM 665 N N . ALA A 1 88 ? -10.241 -2.423 16.927 1.00 52.62 88 ALA A N 1
ATOM 666 C CA . ALA A 1 88 ? -11.255 -2.070 17.913 1.00 52.62 88 ALA A CA 1
ATOM 667 C C . ALA A 1 88 ? -12.580 -1.674 17.253 1.00 52.62 88 ALA A C 1
ATOM 669 O O . ALA A 1 88 ? -13.624 -2.046 17.766 1.00 52.62 88 ALA A O 1
ATOM 670 N N . GLY A 1 89 ? -12.567 -1.011 16.094 1.00 50.72 89 GLY A N 1
ATOM 671 C CA . GLY A 1 89 ? -13.775 -0.706 15.324 1.00 50.72 89 GLY A CA 1
ATOM 672 C C . GLY A 1 89 ? -14.474 -1.971 14.826 1.00 50.72 89 GLY A C 1
ATOM 673 O O . GLY A 1 89 ? -15.687 -2.104 14.965 1.00 50.72 89 GLY A O 1
ATOM 674 N N . ARG A 1 90 ? -13.714 -2.961 14.337 1.00 56.69 90 ARG A N 1
ATOM 675 C CA . ARG A 1 90 ? -14.281 -4.246 13.890 1.00 56.69 90 ARG A CA 1
ATOM 676 C C . ARG A 1 90 ? -14.858 -5.071 15.054 1.00 56.69 90 ARG A C 1
ATOM 678 O O . ARG A 1 90 ? -15.881 -5.722 14.873 1.00 56.69 90 ARG A O 1
ATOM 685 N N . ARG A 1 91 ? -14.260 -5.007 16.253 1.00 54.31 91 ARG A N 1
ATOM 686 C CA . ARG A 1 91 ? -14.820 -5.620 17.480 1.00 54.31 91 ARG A CA 1
ATOM 687 C C . ARG A 1 91 ? -15.961 -4.800 18.099 1.00 54.31 91 ARG A C 1
ATOM 689 O O . ARG A 1 91 ? -16.898 -5.377 18.635 1.00 54.31 91 ARG A O 1
ATOM 696 N N . GLY A 1 92 ? -15.914 -3.476 17.988 1.00 54.28 92 GLY A N 1
ATOM 697 C CA . GLY A 1 92 ? -16.900 -2.544 18.534 1.00 54.28 92 GLY A CA 1
ATOM 698 C C . GLY A 1 92 ? -18.227 -2.573 17.783 1.00 54.28 92 GLY A C 1
ATOM 699 O O . GLY A 1 92 ? -19.276 -2.549 18.414 1.00 54.28 92 GLY A O 1
ATOM 700 N N . VAL A 1 93 ? -18.206 -2.726 16.454 1.00 56.72 93 VAL A N 1
ATOM 701 C CA . VAL A 1 93 ? -19.435 -2.930 15.665 1.00 56.72 93 VAL A CA 1
ATOM 702 C C . VAL A 1 93 ? -20.109 -4.253 16.037 1.00 56.72 93 VAL A C 1
ATOM 704 O O . VAL A 1 93 ? -21.321 -4.286 16.221 1.00 56.72 93 VAL A O 1
ATOM 707 N N . ALA A 1 94 ? -19.336 -5.327 16.236 1.00 58.88 94 ALA A N 1
ATOM 708 C CA . ALA A 1 94 ? -19.882 -6.596 16.719 1.00 58.88 94 ALA A CA 1
ATOM 709 C C . ALA A 1 94 ? -20.480 -6.462 18.134 1.00 58.88 94 ALA A C 1
ATOM 711 O O . ALA A 1 94 ? -21.560 -6.984 18.396 1.00 58.88 94 ALA A O 1
ATOM 712 N N . TYR A 1 95 ? -19.824 -5.710 19.022 1.00 61.28 95 TYR A N 1
ATOM 713 C CA . TYR A 1 95 ? -20.325 -5.435 20.368 1.00 61.28 95 TYR A CA 1
ATOM 714 C C . TYR A 1 95 ? -21.621 -4.609 20.357 1.00 61.28 95 TYR A C 1
ATOM 716 O O . TYR A 1 95 ? -22.558 -4.949 21.068 1.00 61.28 95 TYR A O 1
ATOM 724 N N . LEU A 1 96 ? -21.724 -3.581 19.507 1.00 64.19 96 LEU A N 1
ATOM 725 C CA . LEU A 1 96 ? -22.942 -2.773 19.361 1.00 64.19 96 LEU A CA 1
ATOM 726 C C . LEU A 1 96 ? -24.130 -3.593 18.846 1.00 64.19 96 LEU A C 1
ATOM 728 O O . LEU A 1 96 ? -25.243 -3.424 19.338 1.00 64.19 96 LEU A O 1
ATOM 732 N N . VAL A 1 97 ? -23.899 -4.508 17.900 1.00 68.31 97 VAL A N 1
ATOM 733 C CA . VAL A 1 97 ? -24.946 -5.412 17.399 1.00 68.31 97 VAL A CA 1
ATOM 734 C C . VAL A 1 97 ? -25.417 -6.358 18.505 1.00 68.31 97 VAL A C 1
ATOM 736 O O . VAL A 1 97 ? -26.619 -6.484 18.726 1.00 68.31 97 VAL A O 1
ATOM 739 N N . VAL A 1 98 ? -24.492 -6.973 19.249 1.00 73.31 98 VAL A N 1
ATOM 740 C CA . VAL A 1 98 ? -24.839 -7.857 20.376 1.00 73.31 98 VAL A CA 1
ATOM 741 C C . VAL A 1 98 ? -25.581 -7.087 21.470 1.00 73.31 98 VAL A C 1
ATOM 743 O O . VAL A 1 98 ? -26.617 -7.547 21.945 1.00 73.31 98 VAL A O 1
ATOM 746 N N . GLN A 1 99 ? -25.110 -5.891 21.829 1.00 73.50 99 GLN A N 1
ATOM 747 C CA . GLN A 1 99 ? -25.750 -5.046 22.836 1.00 73.50 99 GLN A CA 1
ATOM 748 C C . GLN A 1 99 ? -27.166 -4.632 22.405 1.00 73.50 99 GLN A C 1
ATOM 750 O O . GLN A 1 99 ? -28.088 -4.688 23.216 1.00 73.50 99 GLN A O 1
ATOM 755 N N . GLY A 1 100 ? -27.364 -4.282 21.130 1.00 78.44 100 GLY A N 1
ATOM 756 C CA . GLY A 1 100 ? -28.684 -3.964 20.581 1.00 78.44 100 GLY A CA 1
ATOM 757 C C . GLY A 1 100 ? -29.659 -5.140 20.668 1.00 78.44 100 GLY A C 1
ATOM 758 O O . GLY A 1 100 ? -30.808 -4.957 21.066 1.00 78.44 100 GLY A O 1
ATOM 759 N N . VAL A 1 101 ? -29.193 -6.359 20.377 1.00 83.56 101 VAL A N 1
ATOM 760 C CA . VAL A 1 101 ? -30.005 -7.581 20.507 1.00 83.56 101 VAL A CA 1
ATOM 761 C C . VAL A 1 101 ? -30.380 -7.848 21.967 1.00 83.56 101 VAL A C 1
ATOM 763 O O . VAL A 1 101 ? -31.538 -8.143 22.250 1.00 83.56 101 VAL A O 1
ATOM 766 N N . VAL A 1 102 ? -29.444 -7.691 22.907 1.00 84.31 102 VAL A N 1
ATOM 767 C CA . VAL A 1 102 ? -29.715 -7.881 24.344 1.00 84.31 102 VAL A CA 1
ATOM 768 C C . VAL A 1 102 ? -30.750 -6.876 24.854 1.00 84.31 102 VAL A C 1
ATOM 770 O O . VAL A 1 102 ? -31.697 -7.271 25.533 1.00 84.31 1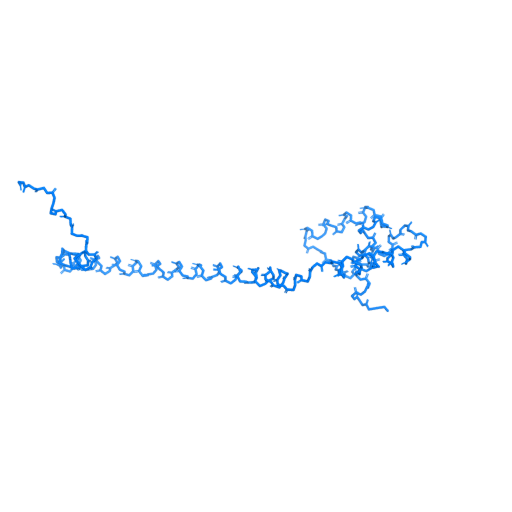02 VAL A O 1
ATOM 773 N N . VAL A 1 103 ? -30.618 -5.593 24.497 1.00 86.19 103 VAL A N 1
ATOM 774 C CA . VAL A 1 103 ? -31.601 -4.560 24.866 1.00 86.19 103 VAL A CA 1
ATOM 775 C C . VAL A 1 103 ? -32.969 -4.882 24.268 1.00 86.19 103 VAL A C 1
ATOM 777 O O . VAL A 1 103 ? -33.974 -4.788 24.967 1.00 86.19 103 VAL A O 1
ATOM 780 N N . MET A 1 104 ? -33.020 -5.322 23.009 1.00 86.38 104 MET A N 1
ATOM 781 C CA . MET A 1 104 ? -34.277 -5.678 22.350 1.00 86.38 104 MET A CA 1
ATOM 782 C C . MET A 1 104 ? -34.977 -6.857 23.042 1.00 86.38 104 MET A C 1
ATOM 784 O O . MET A 1 104 ? -36.177 -6.781 23.295 1.00 86.38 104 MET A O 1
ATOM 788 N N . ILE A 1 105 ? -34.233 -7.894 23.444 1.00 90.88 105 ILE A N 1
ATOM 789 C CA . ILE A 1 105 ? -34.774 -9.013 24.234 1.00 90.88 105 ILE A CA 1
ATOM 790 C C . ILE A 1 105 ? -35.348 -8.514 25.565 1.00 90.88 105 ILE A C 1
ATOM 792 O O . ILE A 1 105 ? -36.461 -8.889 25.929 1.00 90.88 105 ILE A O 1
ATOM 796 N N . PHE A 1 106 ? -34.627 -7.643 26.277 1.00 87.19 106 PHE A N 1
ATOM 797 C CA . PHE A 1 106 ? -35.106 -7.074 27.539 1.00 87.19 106 PHE A CA 1
ATOM 798 C C . PHE A 1 106 ? -36.383 -6.248 27.366 1.00 87.19 106 PHE A C 1
ATOM 800 O O . PHE A 1 106 ? -37.310 -6.397 28.159 1.00 87.19 106 PHE A O 1
ATOM 807 N N . VAL A 1 107 ? -36.462 -5.419 26.322 1.00 88.44 107 VAL A N 1
ATOM 808 C CA . VAL A 1 107 ? -37.660 -4.623 26.014 1.00 88.44 107 VAL A CA 1
ATOM 809 C C . VAL A 1 107 ? -38.851 -5.529 25.709 1.00 88.44 107 VAL A C 1
ATOM 811 O O . VAL A 1 107 ? -39.941 -5.286 26.218 1.00 88.44 107 VAL A O 1
ATOM 814 N N . VAL A 1 108 ? -38.652 -6.599 24.934 1.00 90.06 108 VAL A N 1
ATOM 815 C CA . VAL A 1 108 ? -39.711 -7.573 24.626 1.00 90.06 108 VAL A CA 1
ATOM 816 C C . VAL A 1 108 ? -40.173 -8.302 25.886 1.00 90.06 108 VAL A C 1
ATOM 818 O O . VAL A 1 108 ? -41.376 -8.409 26.114 1.00 90.06 108 VAL A O 1
ATOM 821 N N . LEU A 1 109 ? -39.244 -8.763 26.729 1.00 87.81 109 LEU A N 1
ATOM 822 C CA . LEU A 1 109 ? -39.582 -9.417 27.994 1.00 87.81 109 LEU A CA 1
ATOM 823 C C . LEU A 1 109 ? -40.359 -8.477 28.919 1.00 87.81 109 LEU A C 1
ATOM 825 O O . LEU A 1 109 ? -41.395 -8.872 29.449 1.00 87.81 109 LEU A O 1
ATOM 829 N N . PHE A 1 110 ? -39.918 -7.228 29.057 1.00 85.69 110 PHE A N 1
ATOM 830 C CA . PHE A 1 110 ? -40.595 -6.226 29.877 1.00 85.69 110 PHE A CA 1
ATOM 831 C C . PHE A 1 110 ? -41.985 -5.868 29.331 1.00 85.69 110 PHE A C 1
ATOM 833 O O . PHE A 1 110 ? -42.960 -5.836 30.073 1.00 85.69 110 PHE A O 1
ATOM 840 N N . ALA A 1 111 ? -42.122 -5.674 28.019 1.00 81.75 111 ALA A N 1
ATOM 841 C CA . ALA A 1 111 ? -43.427 -5.445 27.404 1.00 81.75 111 ALA A CA 1
ATOM 842 C C . ALA A 1 111 ? -44.360 -6.652 27.597 1.00 81.75 111 ALA A C 1
ATOM 844 O O . ALA A 1 111 ? -45.536 -6.481 27.915 1.00 81.75 111 ALA A O 1
ATOM 845 N N . SER A 1 112 ? -43.838 -7.876 27.458 1.00 80.62 112 SER A N 1
ATOM 846 C CA . SER A 1 112 ? -44.614 -9.103 27.655 1.00 80.62 112 SER A CA 1
ATOM 847 C C . SER A 1 112 ? -45.068 -9.286 29.104 1.00 80.62 112 SER A C 1
ATOM 849 O O . SER A 1 112 ? -46.201 -9.708 29.327 1.00 80.62 112 SER A O 1
ATOM 851 N N . SER A 1 113 ? -44.241 -8.919 30.089 1.00 77.50 113 SER A N 1
ATOM 852 C CA . SER A 1 113 ? -44.606 -9.003 31.503 1.00 77.50 113 SER A CA 1
ATOM 853 C C . SER A 1 113 ? -45.652 -7.957 31.882 1.00 77.50 113 SER A C 1
ATOM 855 O O . SER A 1 113 ? -46.594 -8.290 32.597 1.00 77.50 113 SER A O 1
ATOM 857 N N . LEU A 1 114 ? -45.563 -6.733 31.347 1.00 79.44 114 LEU A N 1
ATOM 858 C CA . LEU A 1 114 ? -46.605 -5.713 31.509 1.00 79.44 114 LEU A CA 1
ATOM 859 C C . LEU A 1 114 ? -47.931 -6.156 30.882 1.00 79.44 114 LEU A C 1
ATOM 861 O O . LEU A 1 114 ? -48.993 -5.993 31.484 1.00 79.44 114 LEU A O 1
ATOM 865 N N . LEU A 1 115 ? -47.875 -6.760 29.693 1.00 79.62 115 LEU A N 1
ATOM 866 C CA . LEU A 1 115 ? -49.056 -7.287 29.019 1.00 79.62 115 LEU A CA 1
ATOM 867 C C . LEU A 1 115 ? -49.678 -8.445 29.818 1.00 79.62 115 LEU A C 1
ATOM 869 O O . LEU A 1 115 ? -50.888 -8.465 30.033 1.00 79.62 115 LEU A O 1
ATOM 873 N N . ALA A 1 116 ? -48.859 -9.378 30.310 1.00 78.06 116 ALA A N 1
ATOM 874 C CA . ALA A 1 116 ? -49.302 -10.485 31.153 1.00 78.06 116 ALA A CA 1
ATOM 875 C C . ALA A 1 116 ? -49.918 -9.989 32.471 1.00 78.06 116 ALA A C 1
ATOM 877 O O . ALA A 1 116 ? -50.978 -10.472 32.862 1.00 78.06 116 ALA A O 1
ATOM 878 N N . ALA A 1 117 ? -49.318 -8.982 33.111 1.00 76.19 117 ALA A N 1
ATOM 879 C CA . ALA A 1 117 ? -49.868 -8.342 34.304 1.00 76.19 117 ALA A CA 1
ATOM 880 C C . ALA A 1 117 ? -51.231 -7.688 34.021 1.00 76.19 117 ALA A C 1
ATOM 882 O O . ALA A 1 117 ? -52.165 -7.836 34.811 1.00 76.19 117 ALA A O 1
ATOM 883 N N . ARG A 1 118 ? -51.384 -7.045 32.853 1.00 73.12 118 ARG A N 1
ATOM 884 C CA . ARG A 1 118 ? -52.652 -6.440 32.424 1.00 73.12 118 ARG A CA 1
ATOM 885 C C . ARG A 1 118 ? -53.753 -7.477 32.210 1.00 73.12 118 ARG A C 1
ATOM 887 O O . ARG A 1 118 ? -54.891 -7.225 32.609 1.00 73.12 118 ARG A O 1
ATOM 894 N N . TYR A 1 119 ? -53.428 -8.615 31.591 1.00 74.81 119 TYR A N 1
ATOM 895 C CA . TYR A 1 119 ? -54.366 -9.728 31.398 1.00 74.81 119 TYR A CA 1
ATOM 896 C C . TYR A 1 119 ? -54.676 -10.473 32.702 1.00 74.81 119 TYR A C 1
ATOM 898 O O . TYR A 1 119 ? -55.786 -10.971 32.863 1.00 74.81 119 TYR A O 1
ATOM 906 N N . ALA A 1 120 ? -53.738 -10.500 33.652 1.00 74.94 120 ALA A N 1
ATOM 907 C CA . ALA A 1 120 ? -53.936 -11.045 34.994 1.00 74.94 120 ALA A CA 1
ATOM 908 C C . ALA A 1 120 ? -54.753 -10.120 35.923 1.00 74.94 120 ALA A C 1
ATOM 910 O O . ALA A 1 120 ? -54.997 -10.478 37.071 1.00 74.94 120 ALA A O 1
ATOM 911 N N . GLY A 1 121 ? -55.189 -8.948 35.441 1.00 63.75 121 GLY A N 1
ATOM 912 C CA . GLY A 1 121 ? -56.046 -8.030 36.195 1.00 63.75 121 GLY A CA 1
ATOM 913 C C . GLY A 1 121 ? -55.320 -7.199 37.254 1.00 63.75 121 GLY A C 1
ATOM 914 O O . GLY A 1 121 ? -55.982 -6.599 38.095 1.00 63.75 121 GLY A O 1
ATOM 915 N N . TYR A 1 122 ? -53.985 -7.141 37.221 1.00 60.12 122 TYR A N 1
ATOM 916 C CA . TYR A 1 122 ? -53.224 -6.242 38.086 1.00 60.12 122 TYR A CA 1
ATOM 917 C C . TYR A 1 122 ? -53.363 -4.794 37.608 1.00 60.12 122 TYR A C 1
ATOM 919 O O . TYR A 1 122 ? -53.228 -4.503 36.417 1.00 60.12 122 TYR A O 1
ATOM 927 N N . ASP A 1 123 ? -53.615 -3.887 38.549 1.00 58.09 123 ASP A N 1
ATOM 928 C CA . ASP A 1 123 ? -53.709 -2.455 38.285 1.00 58.09 123 ASP A CA 1
ATOM 929 C C . ASP A 1 123 ? -52.294 -1.872 38.109 1.00 58.09 123 ASP A C 1
ATOM 931 O O . ASP A 1 123 ? -51.495 -1.827 39.047 1.00 58.09 123 ASP A O 1
ATOM 935 N N . LEU A 1 124 ? -51.938 -1.499 36.876 1.00 57.09 124 LEU A N 1
ATOM 936 C CA . LEU A 1 124 ? -50.573 -1.093 36.509 1.00 57.09 124 LEU A CA 1
ATOM 937 C C . LEU A 1 124 ? -50.180 0.306 37.009 1.00 57.09 124 LEU A C 1
ATOM 939 O O . LEU A 1 124 ? -49.016 0.681 36.874 1.00 57.09 124 LEU A O 1
ATOM 943 N N . HIS A 1 125 ? -51.111 1.057 37.598 1.00 58.69 125 HIS A N 1
ATOM 944 C CA . HIS A 1 125 ? -50.840 2.391 38.135 1.00 58.69 125 HIS A CA 1
ATOM 945 C C . HIS A 1 125 ? -49.808 2.352 39.274 1.00 58.69 125 HIS A C 1
ATOM 947 O O . HIS A 1 125 ? -48.828 3.087 39.242 1.00 58.69 125 HIS A O 1
ATOM 953 N N . GLN A 1 126 ? -49.916 1.396 40.202 1.00 58.06 126 GLN A N 1
ATOM 954 C CA . GLN A 1 126 ? -49.021 1.319 41.364 1.00 58.06 126 GLN A CA 1
ATOM 955 C C . GLN A 1 126 ? -47.523 1.118 41.041 1.00 58.06 126 GLN A C 1
ATOM 957 O O . GLN A 1 126 ? -46.691 1.839 41.597 1.00 58.06 126 GLN A O 1
ATOM 962 N N . PRO A 1 127 ? -47.118 0.164 40.177 1.00 62.88 127 PRO A N 1
ATOM 963 C CA . PRO A 1 127 ? -45.704 -0.027 39.853 1.00 62.88 127 PRO A CA 1
ATOM 964 C C . PRO A 1 127 ? -45.134 1.095 38.975 1.00 62.88 127 PRO A C 1
ATOM 966 O O . PRO A 1 127 ? -43.957 1.423 39.113 1.00 62.88 127 PRO A O 1
ATOM 969 N N . VAL A 1 128 ? -45.946 1.707 38.106 1.00 60.97 128 VAL A N 1
ATOM 970 C CA . VAL A 1 128 ? -45.524 2.848 37.277 1.00 60.97 128 VAL A CA 1
ATOM 971 C C . VAL A 1 128 ? -45.322 4.092 38.141 1.00 60.97 128 VAL A C 1
ATOM 973 O O . VAL A 1 128 ? -44.276 4.727 38.024 1.00 60.97 128 VAL A O 1
ATOM 976 N N . ASP A 1 129 ? -46.230 4.366 39.079 1.00 60.94 129 ASP A N 1
ATOM 977 C CA . ASP A 1 129 ? -46.108 5.474 40.035 1.00 60.94 129 ASP A CA 1
ATOM 978 C C . ASP A 1 129 ? -44.936 5.262 41.005 1.00 60.94 129 ASP A C 1
ATOM 980 O O . ASP A 1 129 ? -44.226 6.204 41.343 1.00 60.94 129 ASP A O 1
ATOM 984 N N . THR A 1 130 ? -44.638 4.015 41.384 1.00 67.38 130 THR A N 1
ATOM 985 C CA . THR A 1 130 ? -43.464 3.700 42.221 1.00 67.38 130 THR A CA 1
ATOM 986 C C . THR A 1 130 ? -42.148 3.966 41.482 1.00 67.38 130 THR A C 1
ATOM 988 O O . THR A 1 130 ? -41.194 4.479 42.068 1.00 67.38 130 THR A O 1
ATOM 991 N N . VAL A 1 131 ? -42.076 3.641 40.187 1.00 65.06 131 VAL A N 1
ATOM 992 C CA . VAL A 1 131 ? -40.887 3.906 39.361 1.00 65.06 131 VAL A CA 1
ATOM 993 C C . VAL A 1 131 ? -40.759 5.397 39.037 1.00 65.06 131 VAL A C 1
ATOM 995 O O . VAL A 1 131 ? -39.652 5.927 39.106 1.00 65.06 131 VAL A O 1
ATOM 998 N N . LEU A 1 132 ? -41.865 6.087 38.738 1.00 61.88 132 LEU A N 1
ATOM 999 C CA . LEU A 1 132 ? -41.899 7.537 38.509 1.00 61.88 132 LEU A CA 1
ATOM 1000 C C . LEU A 1 132 ? -41.533 8.328 39.771 1.00 61.88 132 LEU A C 1
ATOM 1002 O O . LEU A 1 132 ? -40.733 9.261 39.687 1.00 61.88 132 LEU A O 1
ATOM 1006 N N . GLY A 1 133 ? -42.030 7.903 40.935 1.00 66.31 133 GLY A N 1
ATOM 1007 C CA . GLY A 1 133 ? -41.677 8.465 42.238 1.00 66.31 133 GLY A CA 1
ATOM 1008 C C . GLY A 1 133 ? -40.210 8.223 42.603 1.00 66.31 133 GLY A C 1
ATOM 1009 O O . GLY A 1 133 ? -39.538 9.128 43.093 1.00 66.31 133 GLY A O 1
ATOM 1010 N N . TRP A 1 134 ? -39.656 7.046 42.283 1.00 70.88 134 TRP A N 1
ATOM 1011 C CA . TRP A 1 134 ? -38.222 6.775 42.454 1.00 70.88 134 TRP A CA 1
ATOM 1012 C C . TRP A 1 134 ? -37.336 7.602 41.505 1.00 70.88 134 TRP A C 1
ATOM 1014 O O . TRP A 1 134 ? -36.247 8.023 41.892 1.00 70.88 134 TRP A O 1
ATOM 1024 N N . LEU A 1 135 ? -37.807 7.876 40.282 1.00 66.19 135 LEU A N 1
ATOM 1025 C CA . LEU A 1 135 ? -37.135 8.760 39.320 1.00 66.19 135 LEU A CA 1
ATOM 1026 C C . LEU A 1 135 ? -37.352 10.261 39.592 1.00 66.19 135 LEU A C 1
ATOM 1028 O O . LEU A 1 135 ? -36.730 11.081 38.916 1.00 66.19 135 LEU A O 1
ATOM 1032 N N . GLY A 1 136 ? -38.201 10.633 40.557 1.00 58.75 136 GLY A N 1
ATOM 1033 C CA . GLY A 1 136 ? -38.496 12.028 40.903 1.00 58.75 136 GLY A CA 1
ATOM 1034 C C . GLY A 1 136 ? -39.270 12.798 39.826 1.00 58.75 136 GLY A C 1
ATOM 1035 O O . GLY A 1 136 ? -39.226 14.026 39.799 1.00 58.75 136 GLY A O 1
ATOM 1036 N N . LEU A 1 137 ? -39.954 12.093 38.923 1.00 59.59 137 LEU A N 1
ATOM 1037 C CA . LEU A 1 137 ? -40.750 12.662 37.833 1.00 59.59 137 LEU A CA 1
ATOM 1038 C C . LEU A 1 137 ? -42.241 12.562 38.180 1.00 59.59 137 LEU A C 1
ATOM 1040 O O . LEU A 1 137 ? -43.004 11.878 37.502 1.00 59.59 137 LEU A O 1
ATOM 1044 N N . GLU A 1 138 ? -42.655 13.217 39.261 1.00 64.00 138 GLU A N 1
ATOM 1045 C CA . GLU A 1 138 ? -44.076 13.353 39.595 1.00 64.00 138 GLU A CA 1
ATOM 1046 C C . GLU A 1 138 ? -44.747 14.309 38.586 1.00 64.00 138 GLU A C 1
ATOM 1048 O O . GLU A 1 138 ? -44.257 15.429 38.380 1.00 64.00 138 GLU A O 1
ATOM 1053 N N . PRO A 1 139 ? -45.861 13.927 37.936 1.00 52.09 139 PRO A N 1
ATOM 1054 C CA . PRO A 1 139 ? -46.611 14.845 37.098 1.00 52.09 139 PRO A CA 1
ATOM 1055 C C . PRO A 1 139 ? -47.361 15.855 37.976 1.00 52.09 139 PRO A C 1
ATOM 1057 O O . PRO A 1 139 ? -48.450 15.596 38.471 1.00 52.09 139 PRO A O 1
ATOM 1060 N N . GLY A 1 140 ? -46.781 17.048 38.102 1.00 49.84 140 GLY A N 1
ATOM 1061 C CA . GLY A 1 140 ? -47.541 18.287 38.246 1.00 49.84 140 GLY A CA 1
ATOM 1062 C C . GLY A 1 140 ? -48.147 18.578 39.619 1.00 49.84 140 GLY A C 1
ATOM 1063 O O . GLY A 1 140 ? -49.360 18.692 39.739 1.00 49.84 140 GLY A O 1
ATOM 1064 N N . ALA A 1 141 ? -47.306 18.939 40.590 1.00 44.91 141 ALA A N 1
ATOM 1065 C CA . ALA A 1 141 ? -47.674 19.918 41.621 1.00 44.91 141 ALA A CA 1
ATOM 1066 C C . ALA A 1 141 ? -47.523 21.362 41.086 1.00 44.91 141 ALA A C 1
ATOM 1068 O O . ALA A 1 141 ? -46.861 22.203 41.687 1.00 44.91 141 ALA A O 1
ATOM 1069 N N . ALA A 1 142 ? -48.073 21.639 39.900 1.00 48.62 142 ALA A N 1
ATOM 1070 C CA . ALA A 1 142 ? -48.023 22.962 39.274 1.00 48.62 142 ALA A CA 1
ATOM 1071 C C . ALA A 1 142 ? -49.331 23.286 38.541 1.00 48.62 142 ALA A C 1
ATOM 1073 O O . ALA A 1 142 ? -49.325 23.685 37.381 1.00 48.62 142 ALA A O 1
ATOM 1074 N N . ALA A 1 143 ? -50.460 23.088 39.216 1.00 46.44 143 ALA A N 1
ATOM 1075 C CA . ALA A 1 143 ? -51.716 23.751 38.891 1.00 46.44 143 ALA A CA 1
ATOM 1076 C C . ALA A 1 143 ? -52.662 23.622 40.088 1.00 46.44 143 ALA A C 1
ATOM 1078 O O . ALA A 1 143 ? -53.309 22.593 40.218 1.00 46.44 143 ALA A O 1
ATOM 1079 N N . THR A 1 144 ? -52.677 24.629 40.966 1.00 43.16 144 THR A N 1
ATOM 1080 C CA . THR A 1 144 ? -53.852 25.434 41.365 1.00 43.16 144 THR A CA 1
ATOM 1081 C C . THR A 1 144 ? -53.618 26.095 42.724 1.00 43.16 144 THR A C 1
ATOM 1083 O O . THR A 1 144 ? -53.340 25.397 43.695 1.00 43.16 144 THR A O 1
ATOM 1086 N N . GLU A 1 145 ? -53.840 27.415 42.715 1.00 37.00 145 GLU A N 1
ATOM 1087 C CA . GLU A 1 145 ? -53.976 28.384 43.823 1.00 37.00 145 GLU A CA 1
ATOM 1088 C C . GLU A 1 145 ? -52.708 28.908 44.512 1.00 37.00 145 GLU A C 1
ATOM 1090 O O . GLU A 1 145 ? -51.981 28.150 45.187 1.00 37.00 145 GLU A O 1
#

Organism: NCBI:txid2528008